Protein AF-A0A7S1VBU4-F1 (afdb_monomer)

Radius of gyration: 16.36 Å; Cα contacts (8 Å, |Δi|>4): 319; chains: 1; bounding box: 41×42×38 Å

Foldseek 3Di:
DDPDPDLCQADADDAEDPAQVVQCDPHAGVQLVVQVRLSHAEYAAYNYAHPNPDLQSLQPHAQSQRHQYDHDEQADENNQLSVCNSPNLNHQEYEYEQPAHYDLVSLVSVLVSLPDPSRNHLEYEYEHQDCVLVVLCDPPDPPPVRNVSSVSSVVSCVVSVYDYDYDD

Organism: NCBI:txid210454

Mean predicted aligned error: 9.94 Å

Secondary structure (DSSP, 8-state):
---------EEEEESPPP-GGGG-BTTB-HHHHHHT-TT--EEEEET---TTS-GGGGG-S---TT-SEEEEES--TTHHHHHHHT--TT--EEEEES-TT--HHHHHHHHHHHTSTT----EEEEEESSTHHHHHTSTT-S-HHHHHHHHHHHHHHHHTT-EEEE--

Sequence (168 aa):
GLANNSRIETLQIRGPIPTVERCRAGGRNFLDAIFSRPELKHVHLDQCLFDDLAPADMGQFGAMAKLETLVLSNIPSGGLGNLLRAHPFNLLRLQLTESVHITGDDILAILKFLAQPKCRLQHFELSTPTKNIAALASEDHDDDRLRDPIRSLNNVLRDKNTSLTYFQ

Nearest PDB structures (foldseek):
  9j61-assembly7_G  TM=3.498E-01  e=1.052E+00  Streptomyces cinnamoneus
  5uz7-assembly1_A  TM=3.849E-01  e=5.490E+00  Homo sapiens

pLDDT: mean 70.33, std 14.28, range [30.66, 91.44]

Solvent-accessible surface area (backbone atoms only — not comparable to full-atom values): 9025 Å² total; per-residue (Å²): 138,86,89,71,94,66,85,62,34,66,48,78,49,76,45,73,50,73,55,55,83,79,28,50,67,91,84,37,48,54,62,31,65,55,39,56,40,88,61,37,27,32,40,32,37,40,63,22,59,37,86,74,51,57,31,78,64,43,35,70,37,41,67,33,57,58,24,33,32,43,34,41,20,34,51,40,54,54,16,60,35,24,41,56,67,33,51,42,41,48,23,31,33,42,37,38,35,60,29,72,42,78,41,67,66,30,52,51,38,51,46,57,50,66,69,36,92,66,47,51,62,50,37,50,36,48,31,30,75,49,64,56,69,64,44,49,59,36,94,83,43,93,57,72,81,37,40,61,55,48,55,49,44,55,52,55,34,54,77,46,76,27,53,76,48,78,55,131

InterPro domains:
  IPR032675 Leucine-rich repeat domain superfamily [G3DSA:3.80.10.10] (1-167)

Structure (mmCIF, N/CA/C/O backbone):
data_AF-A0A7S1VBU4-F1
#
_entry.id   AF-A0A7S1VBU4-F1
#
loop_
_atom_site.group_PDB
_atom_site.id
_atom_site.type_symbol
_atom_site.label_atom_id
_atom_site.label_alt_id
_atom_site.label_comp_id
_atom_site.label_asym_id
_atom_site.label_entity_id
_atom_site.label_seq_id
_atom_site.pdbx_PDB_ins_code
_atom_site.Cartn_x
_atom_site.Cartn_y
_atom_site.Cartn_z
_atom_site.occupancy
_atom_site.B_iso_or_equiv
_atom_site.auth_seq_id
_atom_site.auth_comp_id
_atom_site.auth_asym_id
_atom_site.auth_atom_id
_atom_site.pdbx_PDB_model_num
ATOM 1 N N . GLY A 1 1 ? -16.978 -27.040 11.904 1.00 32.84 1 GLY A N 1
ATOM 2 C CA . GLY A 1 1 ? -17.660 -25.833 12.398 1.00 32.84 1 GLY A CA 1
ATOM 3 C C . GLY A 1 1 ? -16.620 -24.889 12.944 1.00 32.84 1 GLY A C 1
ATOM 4 O O . GLY A 1 1 ? -15.864 -25.307 13.804 1.00 32.84 1 GLY A O 1
ATOM 5 N N . LEU A 1 2 ? -16.542 -23.667 12.425 1.00 30.66 2 LEU A N 1
ATOM 6 C CA . LEU A 1 2 ? -15.707 -22.605 12.989 1.00 30.66 2 LEU A CA 1
ATOM 7 C C . LEU A 1 2 ? -16.516 -21.308 12.956 1.00 30.66 2 LEU A C 1
ATOM 9 O O . LEU A 1 2 ? -16.352 -20.466 12.083 1.00 30.66 2 LEU A O 1
ATOM 13 N N . ALA A 1 3 ? -17.444 -21.198 13.9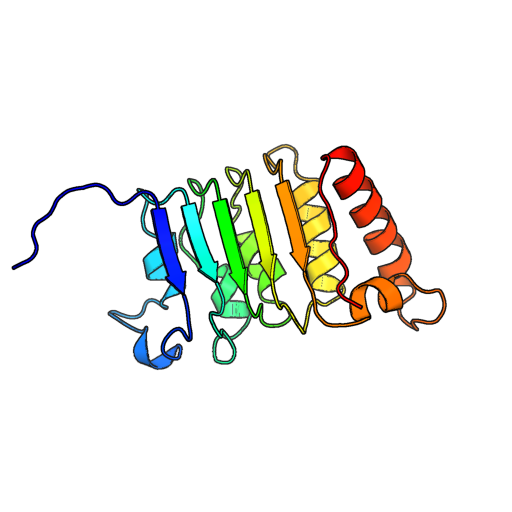03 1.00 37.38 3 ALA A N 1
ATOM 14 C CA . ALA A 1 3 ? -17.971 -19.917 14.331 1.00 37.38 3 ALA A CA 1
ATOM 15 C C . ALA A 1 3 ? -17.068 -19.444 15.475 1.00 37.38 3 ALA A C 1
ATOM 17 O O . ALA A 1 3 ? -17.221 -19.894 16.603 1.00 37.38 3 ALA A O 1
ATOM 18 N N . ASN A 1 4 ? -16.099 -18.583 15.169 1.00 38.69 4 ASN A N 1
ATOM 19 C CA . ASN A 1 4 ? -15.431 -17.757 16.169 1.00 38.69 4 ASN A CA 1
ATOM 20 C C . ASN A 1 4 ? -15.482 -16.315 15.666 1.00 38.69 4 ASN A C 1
ATOM 22 O O . ASN A 1 4 ? -14.7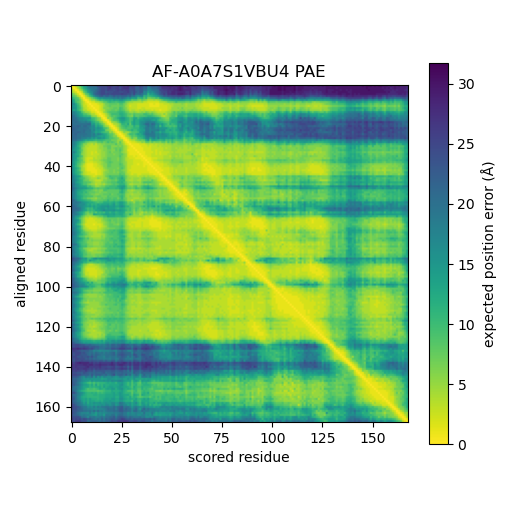26 -15.904 14.791 1.00 38.69 4 ASN A O 1
ATOM 26 N N . ASN A 1 5 ? -16.459 -15.586 16.200 1.00 42.97 5 ASN A N 1
ATOM 27 C CA . ASN A 1 5 ? -16.785 -14.192 15.916 1.00 42.97 5 ASN A CA 1
ATOM 28 C C . ASN A 1 5 ? -15.818 -13.231 16.639 1.00 42.97 5 ASN A C 1
ATOM 30 O O . ASN A 1 5 ? -16.239 -12.343 17.377 1.00 42.97 5 ASN A O 1
ATOM 34 N N . SER A 1 6 ? -14.509 -13.385 16.439 1.00 52.34 6 SER A N 1
ATOM 35 C CA . SER A 1 6 ? -13.580 -12.271 16.638 1.00 52.34 6 SER A CA 1
ATOM 36 C C . SER A 1 6 ? -13.467 -11.534 15.305 1.00 52.34 6 SER A C 1
ATOM 38 O O . SER A 1 6 ? -13.122 -12.125 14.283 1.00 52.34 6 SER A O 1
ATOM 40 N N . ARG A 1 7 ? -13.819 -10.241 15.274 1.00 66.44 7 ARG A N 1
ATOM 41 C CA . ARG A 1 7 ? -13.570 -9.393 14.100 1.00 66.44 7 ARG A CA 1
ATOM 42 C C . ARG A 1 7 ? -12.062 -9.357 13.879 1.00 66.44 7 ARG A C 1
ATOM 44 O O . ARG A 1 7 ? -11.340 -8.713 14.631 1.00 66.44 7 ARG A O 1
ATOM 51 N N . ILE A 1 8 ? -11.589 -10.111 12.898 1.00 73.38 8 ILE A N 1
ATOM 52 C CA . ILE A 1 8 ? -10.184 -10.110 12.516 1.00 73.38 8 ILE A CA 1
ATOM 53 C C . ILE A 1 8 ? -9.909 -8.746 11.879 1.00 73.38 8 ILE A C 1
ATOM 55 O O . ILE A 1 8 ? -10.383 -8.488 10.777 1.00 73.38 8 ILE A O 1
ATOM 59 N N . GLU A 1 9 ? -9.183 -7.879 12.586 1.00 87.12 9 GLU A N 1
ATOM 60 C CA . GLU A 1 9 ? -8.717 -6.586 12.059 1.00 87.12 9 GLU A CA 1
ATOM 61 C C . GLU A 1 9 ? -7.342 -6.700 11.382 1.00 87.12 9 GLU A C 1
ATOM 63 O O . GLU A 1 9 ? -6.963 -5.837 10.590 1.00 87.12 9 GLU A O 1
ATOM 68 N N . THR A 1 10 ? -6.618 -7.791 11.651 1.00 88.12 10 THR A N 1
ATOM 69 C CA . THR A 1 10 ? -5.286 -8.066 11.105 1.00 88.12 10 THR A CA 1
ATOM 70 C C . THR A 1 10 ? -5.293 -9.362 10.311 1.00 88.12 10 THR A C 1
ATOM 72 O O . THR A 1 10 ? -5.558 -10.429 10.861 1.00 88.12 10 THR A O 1
ATOM 75 N N . LEU A 1 11 ? -4.953 -9.285 9.029 1.00 87.44 11 LEU A N 1
ATOM 76 C CA . LEU A 1 11 ? -4.705 -10.440 8.179 1.00 87.44 11 LEU A CA 1
ATOM 77 C C . LEU A 1 11 ? -3.213 -10.530 7.881 1.00 87.44 11 LEU A C 1
ATOM 79 O O . LEU A 1 11 ? -2.633 -9.595 7.336 1.00 87.44 11 LEU A O 1
ATOM 83 N N . GLN A 1 12 ? -2.616 -11.676 8.188 1.00 87.19 12 GLN A N 1
ATOM 84 C CA . GLN A 1 12 ? -1.245 -11.980 7.813 1.00 87.19 12 GLN A CA 1
ATOM 85 C C . GLN A 1 12 ? -1.211 -13.283 7.026 1.00 87.19 12 GLN A C 1
ATOM 87 O O . GLN A 1 12 ? -1.662 -14.323 7.503 1.00 87.19 12 GLN A O 1
ATOM 92 N N . ILE A 1 13 ? -0.670 -13.205 5.818 1.00 82.50 13 ILE A N 1
ATOM 93 C CA . ILE A 1 13 ? -0.421 -14.329 4.927 1.00 82.50 13 ILE A CA 1
ATOM 94 C C . ILE A 1 13 ? 1.069 -14.292 4.602 1.00 82.50 13 ILE A C 1
ATOM 96 O O . ILE A 1 13 ? 1.611 -13.243 4.254 1.00 82.50 13 ILE A O 1
ATOM 100 N N . ARG A 1 14 ? 1.728 -15.437 4.781 1.00 76.75 14 ARG A N 1
ATOM 101 C CA . ARG A 1 14 ? 3.134 -15.638 4.439 1.00 76.75 14 ARG A CA 1
ATOM 102 C C . ARG A 1 14 ? 3.271 -16.822 3.501 1.00 76.75 14 ARG A C 1
ATOM 104 O O . ARG A 1 14 ? 2.675 -17.870 3.755 1.00 76.75 14 ARG A O 1
ATOM 111 N N . GLY A 1 15 ? 4.095 -16.651 2.477 1.00 67.56 15 GLY A N 1
ATOM 112 C CA . GLY A 1 15 ? 4.352 -17.663 1.460 1.00 67.56 15 GLY A CA 1
ATOM 113 C C . GLY A 1 15 ? 3.475 -17.501 0.216 1.00 67.56 15 GLY A C 1
ATOM 114 O O . GLY A 1 15 ? 2.649 -16.586 0.146 1.00 67.56 15 GLY A O 1
ATOM 115 N N . PRO A 1 16 ? 3.656 -18.380 -0.785 1.00 61.69 16 PRO A N 1
ATOM 116 C CA . PRO A 1 16 ? 3.017 -18.228 -2.083 1.00 61.69 16 PRO A CA 1
ATOM 117 C C . PRO A 1 16 ? 1.494 -18.236 -1.933 1.00 61.69 16 PRO A C 1
ATOM 119 O O . PRO A 1 16 ? 0.902 -19.213 -1.464 1.00 61.69 16 PRO A O 1
ATOM 122 N N . ILE A 1 17 ? 0.853 -17.141 -2.347 1.00 60.75 17 ILE A N 1
ATOM 123 C CA . ILE A 1 17 ? -0.597 -17.115 -2.526 1.00 60.75 17 ILE A CA 1
ATOM 124 C C . ILE A 1 17 ? -0.898 -18.070 -3.687 1.00 60.75 17 ILE A C 1
ATOM 126 O O . ILE A 1 17 ? -0.210 -18.011 -4.708 1.00 60.75 17 ILE A O 1
ATOM 130 N N . PRO A 1 18 ? -1.883 -18.974 -3.562 1.00 51.94 18 PRO A N 1
ATOM 131 C CA . PRO A 1 18 ? -2.305 -19.776 -4.699 1.00 51.94 18 PRO A CA 1
ATOM 132 C C . PRO A 1 18 ? -2.698 -18.851 -5.859 1.00 51.94 18 PRO A C 1
ATOM 134 O O . PRO A 1 18 ? -3.375 -17.848 -5.656 1.00 51.94 18 PRO A O 1
ATOM 137 N N . THR A 1 19 ? -2.231 -19.190 -7.057 1.00 51.72 19 THR A N 1
ATOM 138 C CA . THR A 1 19 ? -2.395 -18.443 -8.311 1.00 51.72 19 THR A CA 1
ATOM 139 C C . THR A 1 19 ? -3.814 -17.892 -8.516 1.00 51.72 19 THR A C 1
ATOM 141 O O . THR A 1 19 ? -4.799 -18.470 -8.045 1.00 51.72 19 THR A O 1
ATOM 144 N N . VAL A 1 20 ? -3.937 -16.772 -9.243 1.00 49.22 20 VAL A N 1
ATOM 145 C CA . VAL A 1 20 ? -5.190 -16.004 -9.437 1.00 49.22 20 VAL A CA 1
ATOM 146 C C . VAL A 1 20 ? -6.371 -16.885 -9.871 1.00 49.22 20 VAL A C 1
ATOM 148 O O . VAL A 1 20 ? -7.509 -16.637 -9.460 1.00 49.22 20 VAL A O 1
ATOM 151 N N . GLU A 1 21 ? -6.112 -17.962 -10.619 1.00 47.19 21 GLU A N 1
ATOM 152 C CA . GLU A 1 21 ? -7.126 -18.943 -11.021 1.00 47.19 21 GLU A CA 1
ATOM 153 C C . GLU A 1 21 ? -7.778 -19.690 -9.847 1.00 47.19 21 GLU A C 1
ATOM 155 O O . GLU A 1 21 ? -8.984 -19.936 -9.869 1.00 47.19 21 GLU A O 1
ATOM 160 N N . ARG A 1 22 ? -7.031 -20.006 -8.781 1.00 44.12 22 ARG A N 1
ATOM 161 C CA . ARG A 1 22 ? -7.570 -20.688 -7.588 1.00 44.12 22 ARG A CA 1
ATOM 162 C C . ARG A 1 22 ? -8.260 -19.737 -6.615 1.00 44.12 22 ARG A C 1
ATOM 164 O O . ARG A 1 22 ? -8.950 -20.192 -5.704 1.00 44.12 22 ARG A O 1
ATOM 171 N N . CYS A 1 23 ? -8.100 -18.432 -6.807 1.00 47.28 23 CYS A N 1
ATOM 172 C CA . CYS A 1 23 ? -8.676 -17.412 -5.942 1.00 47.28 23 CYS A CA 1
ATOM 173 C C . CYS A 1 23 ? -9.984 -16.810 -6.456 1.00 47.28 23 CYS A C 1
ATOM 175 O O . CYS A 1 23 ? -10.566 -15.977 -5.762 1.00 47.28 23 CYS A O 1
ATOM 177 N N . ARG A 1 24 ? -10.478 -17.242 -7.624 1.00 48.91 24 ARG A N 1
ATOM 178 C CA . ARG A 1 24 ? -11.820 -16.896 -8.110 1.00 48.91 24 ARG A CA 1
ATOM 179 C C . ARG A 1 24 ? -12.891 -17.693 -7.364 1.00 48.91 24 ARG A C 1
ATOM 181 O O . ARG A 1 24 ? -13.520 -18.591 -7.912 1.00 48.91 24 ARG A O 1
ATOM 188 N N . ALA A 1 25 ? -13.143 -17.336 -6.110 1.00 42.53 25 ALA A N 1
ATOM 189 C CA . ALA A 1 25 ? -14.352 -17.759 -5.414 1.00 42.53 25 ALA A CA 1
ATOM 190 C C . ALA A 1 25 ? -15.466 -16.743 -5.717 1.00 42.53 25 ALA A C 1
ATOM 192 O O . ALA A 1 25 ? -15.409 -15.596 -5.283 1.00 42.53 25 ALA A O 1
ATOM 193 N N . GLY A 1 26 ? -16.467 -17.138 -6.509 1.00 47.69 26 GLY A N 1
ATOM 194 C CA . GLY A 1 26 ? -17.614 -16.271 -6.821 1.00 47.69 26 GLY A CA 1
ATOM 195 C C . GLY A 1 26 ? -17.300 -15.068 -7.724 1.00 47.69 26 GLY A C 1
ATOM 196 O O . GLY A 1 26 ? -17.984 -14.054 -7.636 1.00 47.69 26 GLY A O 1
ATOM 197 N N . GLY A 1 27 ? -16.270 -15.157 -8.576 1.00 51.91 27 GLY A N 1
ATOM 198 C CA . GLY A 1 27 ? -15.937 -14.124 -9.572 1.00 51.91 27 GLY A CA 1
ATOM 199 C C . GLY A 1 27 ? -15.070 -12.963 -9.069 1.00 51.91 27 GLY A C 1
ATOM 200 O O . GLY A 1 27 ? -14.719 -12.095 -9.861 1.00 51.91 27 GLY A O 1
ATOM 201 N N . ARG A 1 28 ? -14.683 -12.956 -7.788 1.00 56.78 28 ARG A N 1
ATOM 202 C CA . ARG A 1 28 ? -13.768 -11.963 -7.202 1.00 56.78 28 ARG A CA 1
ATOM 203 C C . ARG A 1 28 ? -12.357 -12.527 -7.132 1.00 56.78 28 ARG A C 1
ATOM 205 O O . ARG A 1 28 ? -12.194 -13.709 -6.845 1.00 56.78 28 ARG A O 1
ATOM 212 N N . ASN A 1 29 ? -11.346 -11.708 -7.410 1.00 68.88 29 ASN A N 1
ATOM 213 C CA . ASN A 1 29 ? -9.959 -12.114 -7.193 1.00 68.88 29 ASN A CA 1
ATOM 214 C C . ASN A 1 29 ? -9.639 -12.128 -5.678 1.00 68.88 29 ASN A C 1
ATOM 216 O O . ASN A 1 29 ? -10.370 -11.555 -4.867 1.00 68.88 29 ASN A O 1
ATOM 220 N N . PHE A 1 30 ? -8.557 -12.810 -5.288 1.00 72.81 30 PHE A N 1
ATOM 221 C CA . PHE A 1 30 ? -8.164 -12.987 -3.879 1.00 72.81 30 PHE A CA 1
ATOM 222 C C . PHE A 1 30 ? -8.107 -11.675 -3.097 1.00 72.81 30 PHE A C 1
ATOM 224 O O . PHE A 1 30 ? -8.575 -11.566 -1.965 1.00 72.81 30 PHE A O 1
ATOM 231 N N . LEU A 1 31 ? -7.492 -10.683 -3.729 1.00 74.50 31 LEU A N 1
ATOM 232 C CA . LEU A 1 31 ? -7.207 -9.393 -3.142 1.00 74.50 31 LEU A CA 1
ATOM 233 C C . LEU A 1 31 ? -8.485 -8.577 -2.977 1.00 74.50 31 LEU A C 1
ATOM 235 O O . LEU A 1 31 ? -8.653 -7.954 -1.938 1.00 74.50 31 LEU A O 1
ATOM 239 N N . ASP A 1 32 ? -9.436 -8.659 -3.907 1.00 75.25 32 ASP A N 1
ATOM 240 C CA . ASP A 1 32 ? -10.756 -8.056 -3.738 1.00 75.25 32 ASP A CA 1
ATOM 241 C C . ASP A 1 32 ? -11.500 -8.677 -2.550 1.00 75.25 32 ASP A C 1
ATOM 243 O O . ASP A 1 32 ? -12.087 -7.961 -1.742 1.00 75.25 32 ASP A O 1
ATOM 247 N N . ALA A 1 33 ? -11.416 -9.999 -2.373 1.00 76.94 33 ALA A N 1
ATOM 248 C CA . ALA A 1 33 ? -12.010 -10.665 -1.215 1.00 76.94 33 ALA A CA 1
ATOM 249 C C . ALA A 1 33 ? -11.374 -10.226 0.116 1.00 76.94 33 ALA A C 1
ATOM 251 O O . ALA A 1 33 ? -12.069 -10.170 1.129 1.00 76.94 33 ALA A O 1
ATOM 252 N N . ILE A 1 34 ? -10.079 -9.896 0.128 1.00 79.62 34 ILE A N 1
ATOM 253 C CA . ILE A 1 34 ? -9.388 -9.343 1.299 1.00 79.62 34 ILE A CA 1
ATOM 254 C C . ILE A 1 34 ? -9.786 -7.882 1.513 1.00 79.62 34 ILE A C 1
ATOM 256 O O . ILE A 1 34 ? -10.281 -7.529 2.580 1.00 79.62 34 ILE A O 1
ATOM 260 N N . PHE A 1 35 ? -9.602 -7.031 0.507 1.00 79.00 35 PHE A N 1
ATOM 261 C CA . PHE A 1 35 ? -9.772 -5.583 0.616 1.00 79.00 35 PHE A CA 1
ATOM 262 C C . PHE A 1 35 ? -11.234 -5.144 0.726 1.00 79.00 35 PHE A C 1
ATOM 264 O O . PHE A 1 35 ? -11.512 -4.093 1.298 1.00 79.00 35 PHE A O 1
ATOM 271 N N . SER A 1 36 ? -12.181 -5.979 0.295 1.00 78.06 36 SER A N 1
ATOM 272 C CA . SER A 1 36 ? -13.611 -5.775 0.546 1.00 78.06 36 SER A CA 1
ATOM 273 C C . SER A 1 36 ? -14.021 -5.990 2.010 1.00 78.06 36 SER A C 1
ATOM 275 O O . SER A 1 36 ? -15.177 -5.726 2.341 1.00 78.06 36 SER A O 1
ATOM 277 N N . ARG A 1 37 ? -13.140 -6.481 2.899 1.00 80.62 37 ARG A N 1
ATOM 278 C CA . ARG A 1 37 ? -13.481 -6.728 4.313 1.00 80.62 37 ARG A CA 1
ATOM 279 C C . ARG A 1 37 ? -13.386 -5.431 5.120 1.00 80.62 37 ARG A C 1
ATOM 281 O O . ARG A 1 37 ? -12.278 -4.973 5.402 1.00 80.62 37 ARG A O 1
ATOM 288 N N . PRO A 1 38 ? -14.516 -4.843 5.553 1.00 79.81 38 PRO A N 1
ATOM 289 C CA . PRO A 1 38 ? -14.523 -3.538 6.2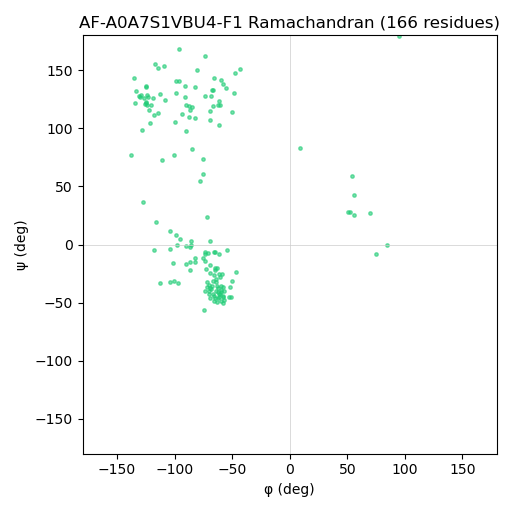08 1.00 79.81 38 PRO A CA 1
ATOM 290 C C . PRO A 1 38 ? -13.982 -3.571 7.644 1.00 79.81 38 PRO A C 1
ATOM 292 O O . PRO A 1 38 ? -13.897 -2.514 8.273 1.00 79.81 38 PRO A O 1
ATOM 295 N N . GLU A 1 39 ? -13.696 -4.750 8.195 1.00 84.81 39 GLU A N 1
ATOM 296 C CA . GLU A 1 39 ? -13.074 -4.912 9.509 1.00 84.81 39 GLU A CA 1
ATOM 297 C C . GLU A 1 39 ? -11.544 -4.872 9.448 1.00 84.81 39 GLU A C 1
ATOM 299 O O . GLU A 1 39 ? -10.920 -4.584 10.466 1.00 84.81 39 GLU A O 1
ATOM 304 N N . LEU A 1 40 ? -10.936 -5.144 8.285 1.00 86.88 40 LEU A N 1
ATOM 305 C CA . LEU A 1 40 ? -9.482 -5.198 8.167 1.00 86.88 40 LEU A CA 1
ATOM 306 C C . LEU A 1 40 ? -8.869 -3.797 8.224 1.00 86.88 40 LEU A C 1
ATOM 308 O O . LEU A 1 40 ? -9.227 -2.900 7.459 1.00 86.88 40 LEU A O 1
ATOM 312 N N . LYS A 1 41 ? -7.896 -3.650 9.121 1.00 89.62 41 LYS A N 1
ATOM 313 C CA . LYS A 1 41 ? -7.049 -2.467 9.295 1.00 89.62 41 LYS A CA 1
ATOM 314 C C . LYS A 1 41 ? -5.600 -2.756 8.928 1.00 89.62 41 LYS A C 1
ATOM 316 O O . LYS A 1 41 ? -4.922 -1.880 8.399 1.00 89.62 41 LYS A O 1
ATOM 321 N N . HIS A 1 42 ? -5.133 -3.978 9.171 1.00 89.50 42 HIS A N 1
ATOM 322 C CA . HIS A 1 42 ? -3.752 -4.373 8.919 1.00 89.50 42 HIS A CA 1
ATOM 323 C C . HIS A 1 42 ? -3.722 -5.587 7.994 1.00 89.50 42 HIS A C 1
ATOM 325 O O . HIS A 1 42 ? -4.278 -6.637 8.313 1.00 89.50 42 HIS A O 1
ATOM 331 N N . VAL A 1 43 ? -3.082 -5.450 6.837 1.00 88.31 43 VAL A N 1
ATOM 332 C CA . VAL A 1 43 ? -2.935 -6.528 5.855 1.00 88.31 43 VAL A CA 1
ATOM 333 C C . VAL A 1 43 ? -1.459 -6.722 5.554 1.00 88.31 43 VAL A C 1
ATOM 335 O O . VAL A 1 43 ? -0.777 -5.797 5.120 1.00 88.31 43 VAL A O 1
ATOM 338 N N . HIS A 1 44 ? -0.977 -7.936 5.787 1.00 88.25 44 HIS A N 1
ATOM 339 C CA . HIS A 1 44 ? 0.397 -8.342 5.546 1.00 88.25 44 HIS A CA 1
ATOM 340 C C . HIS A 1 44 ? 0.398 -9.509 4.562 1.00 88.25 44 HIS A C 1
ATOM 342 O O . HIS A 1 44 ? 0.049 -10.625 4.943 1.00 88.25 44 HIS A O 1
ATOM 348 N N . LEU A 1 45 ? 0.759 -9.242 3.308 1.00 84.38 45 LEU A N 1
ATOM 349 C CA . LEU A 1 45 ? 0.940 -10.232 2.243 1.00 84.38 45 LEU A CA 1
ATOM 350 C C . LEU A 1 45 ? 2.431 -10.302 1.905 1.00 84.38 45 LEU A C 1
ATOM 352 O O . LEU A 1 45 ? 2.898 -9.777 0.895 1.00 84.38 45 LEU A O 1
ATOM 356 N N . ASP A 1 46 ? 3.172 -10.899 2.829 1.00 77.56 46 ASP A N 1
ATOM 357 C CA . ASP A 1 46 ? 4.628 -10.999 2.801 1.00 77.56 46 ASP A CA 1
ATOM 358 C C . ASP A 1 46 ? 5.040 -12.297 2.087 1.00 77.56 46 ASP A C 1
ATOM 360 O O . ASP A 1 46 ? 4.420 -13.344 2.294 1.00 77.56 46 ASP A O 1
ATOM 364 N N . GLN A 1 47 ? 6.047 -12.238 1.213 1.00 75.50 47 GLN A N 1
ATOM 365 C CA . GLN A 1 47 ? 6.492 -13.359 0.361 1.00 75.50 47 GLN A CA 1
ATOM 366 C C . GLN A 1 47 ? 5.384 -13.956 -0.523 1.00 75.50 47 GLN A C 1
ATOM 368 O O . GLN A 1 47 ? 5.403 -15.129 -0.903 1.00 75.50 47 GLN A O 1
ATOM 373 N N . CYS A 1 48 ? 4.384 -13.140 -0.827 1.00 76.19 48 CYS A N 1
ATOM 374 C CA . CYS A 1 48 ? 3.307 -13.480 -1.734 1.00 76.19 48 CYS A CA 1
ATOM 375 C C . CYS A 1 48 ? 3.775 -13.239 -3.175 1.00 76.19 48 CYS A C 1
ATOM 377 O O . CYS A 1 48 ? 4.411 -12.223 -3.438 1.00 76.19 48 CYS A O 1
ATOM 379 N N . LEU A 1 49 ? 3.489 -14.166 -4.092 1.00 71.00 49 LEU A N 1
ATOM 380 C CA . LEU A 1 49 ? 3.759 -14.004 -5.524 1.00 71.00 49 LEU A CA 1
ATOM 381 C C . LEU A 1 49 ? 2.474 -13.565 -6.225 1.00 71.00 49 LEU A C 1
ATOM 383 O O . LEU A 1 49 ? 1.417 -14.165 -6.020 1.00 71.00 49 LEU A O 1
ATOM 387 N N . PHE A 1 50 ? 2.569 -12.514 -7.036 1.00 71.56 50 PHE A N 1
ATOM 388 C CA . PHE A 1 50 ? 1.447 -11.936 -7.781 1.00 71.56 50 PHE A CA 1
ATOM 389 C C . PHE A 1 50 ? 1.645 -12.055 -9.300 1.00 71.56 50 PHE A C 1
ATOM 391 O O . PHE A 1 50 ? 0.999 -11.336 -10.055 1.00 71.56 50 PHE A O 1
ATOM 398 N N . ASP A 1 51 ? 2.518 -12.960 -9.743 1.00 61.44 51 ASP A N 1
ATOM 399 C CA . ASP A 1 51 ? 3.000 -13.053 -11.129 1.00 61.44 51 ASP A CA 1
ATOM 400 C C . ASP A 1 51 ? 1.877 -13.310 -12.153 1.00 61.44 51 ASP A C 1
ATOM 402 O O . ASP A 1 51 ? 1.958 -12.856 -13.292 1.00 61.44 51 ASP A O 1
ATOM 406 N N . ASP A 1 52 ? 0.788 -13.957 -11.728 1.00 64.25 52 ASP A N 1
ATOM 407 C CA . ASP A 1 52 ? -0.393 -14.226 -12.563 1.00 64.25 52 ASP A CA 1
ATOM 408 C C . ASP A 1 52 ? -1.460 -13.118 -12.506 1.00 64.25 52 ASP A C 1
ATOM 410 O O . ASP A 1 52 ? -2.522 -13.233 -13.125 1.00 64.25 52 ASP A O 1
ATOM 414 N N . LEU A 1 53 ? -1.240 -12.062 -11.718 1.00 68.88 53 LEU A N 1
ATOM 415 C CA . LEU A 1 53 ? -2.184 -10.960 -11.586 1.00 68.88 53 LEU A CA 1
ATOM 416 C C . LEU A 1 53 ? -1.818 -9.851 -12.565 1.00 68.88 53 LEU A C 1
ATOM 418 O O . LEU A 1 53 ? -0.819 -9.149 -12.398 1.00 68.88 53 LEU A O 1
ATOM 422 N N . ALA A 1 54 ? -2.676 -9.644 -13.564 1.00 74.19 54 ALA A N 1
ATOM 423 C CA . ALA A 1 54 ? -2.522 -8.513 -14.461 1.00 74.19 54 ALA A CA 1
ATOM 424 C C . ALA A 1 54 ? -2.547 -7.205 -13.646 1.00 74.19 54 ALA A C 1
ATOM 426 O O . ALA A 1 54 ? -3.410 -7.038 -12.779 1.00 74.19 54 ALA A O 1
ATOM 427 N N . PRO A 1 55 ? -1.674 -6.224 -13.939 1.00 70.31 55 PRO A N 1
ATOM 428 C CA . PRO A 1 55 ? -1.650 -4.955 -13.217 1.00 70.31 55 PRO A CA 1
ATOM 429 C C . PRO A 1 55 ? -3.020 -4.274 -13.146 1.00 70.31 55 PRO A C 1
ATOM 431 O O . PRO A 1 55 ? -3.361 -3.687 -12.122 1.00 70.31 55 PRO A O 1
ATOM 434 N N . ALA A 1 56 ? -3.825 -4.372 -14.210 1.00 71.88 56 ALA A N 1
ATOM 435 C CA . ALA A 1 56 ? -5.174 -3.808 -14.283 1.00 71.88 56 ALA A CA 1
ATOM 436 C C . ALA A 1 56 ? -6.143 -4.380 -13.231 1.00 71.88 56 ALA A C 1
ATOM 438 O O . ALA A 1 56 ? -7.091 -3.699 -12.832 1.00 71.88 56 ALA A O 1
ATOM 439 N N . ASP A 1 57 ? -5.893 -5.595 -12.747 1.00 71.19 57 ASP A N 1
ATOM 440 C CA . ASP A 1 57 ? -6.699 -6.239 -11.713 1.00 71.19 57 ASP A CA 1
ATOM 441 C C . ASP A 1 57 ? -6.306 -5.775 -10.302 1.00 71.19 57 ASP A C 1
ATOM 443 O O . ASP A 1 57 ? -7.097 -5.942 -9.374 1.00 71.19 57 ASP A O 1
ATOM 447 N N . MET A 1 58 ? -5.142 -5.120 -10.135 1.00 68.44 58 MET A N 1
ATOM 448 C CA . MET A 1 58 ? -4.721 -4.521 -8.859 1.00 68.44 58 MET A CA 1
ATOM 449 C C . MET A 1 58 ? -5.471 -3.240 -8.466 1.00 68.44 58 MET A C 1
ATOM 451 O O . MET A 1 58 ? -5.375 -2.787 -7.330 1.00 68.44 58 MET A O 1
ATOM 455 N N . GLY A 1 59 ? -6.206 -2.625 -9.391 1.00 63.81 59 GLY A N 1
ATOM 456 C CA . GLY A 1 59 ? -6.913 -1.360 -9.145 1.00 63.81 59 GLY A CA 1
ATOM 457 C C . GLY A 1 59 ? -8.415 -1.509 -8.949 1.00 63.81 59 GLY A C 1
ATOM 458 O O . GLY A 1 59 ? -9.097 -0.520 -8.703 1.00 63.81 59 GLY A O 1
ATOM 459 N N . GLN A 1 60 ? -8.935 -2.729 -9.088 1.00 65.00 60 GLN A N 1
ATOM 460 C CA . GLN A 1 60 ? -10.371 -3.014 -9.043 1.00 65.00 60 GLN A CA 1
ATOM 461 C C . GLN A 1 60 ? -10.850 -3.458 -7.660 1.00 65.00 60 GLN A C 1
ATOM 463 O O . GLN A 1 60 ? -12.009 -3.832 -7.499 1.00 65.00 60 GLN A O 1
ATOM 468 N N . PHE A 1 61 ? -9.969 -3.446 -6.662 1.00 66.62 61 PHE A N 1
ATOM 469 C CA . PHE A 1 61 ? -10.321 -3.867 -5.317 1.00 66.62 61 PHE A CA 1
ATOM 470 C C . PHE A 1 61 ? -11.347 -2.924 -4.692 1.00 66.62 61 PHE A C 1
ATOM 472 O O . PHE A 1 61 ? -11.287 -1.705 -4.878 1.00 66.62 61 PHE A O 1
ATOM 479 N N . GLY A 1 62 ? -12.266 -3.495 -3.909 1.00 59.28 62 GLY A N 1
ATOM 480 C CA . GLY A 1 62 ? -13.149 -2.725 -3.040 1.00 59.28 62 GLY A CA 1
ATOM 481 C C . GLY A 1 62 ? -12.383 -1.671 -2.230 1.00 59.28 62 GLY A C 1
ATOM 482 O O . GLY A 1 62 ? -11.218 -1.854 -1.877 1.00 59.28 62 GLY A O 1
ATOM 483 N N . ALA A 1 63 ? -13.042 -0.541 -1.960 1.00 64.81 63 ALA A N 1
ATOM 484 C CA . ALA A 1 63 ? -12.421 0.624 -1.339 1.00 64.81 63 ALA A CA 1
ATOM 485 C C . ALA A 1 63 ? -11.632 0.245 -0.073 1.00 64.81 63 ALA A C 1
ATOM 487 O O . ALA A 1 63 ? -12.210 -0.098 0.958 1.00 64.81 63 ALA A O 1
ATOM 488 N N . MET A 1 64 ? -10.309 0.416 -0.124 1.00 72.94 64 MET A N 1
ATOM 489 C CA . MET A 1 64 ? -9.355 0.172 0.971 1.00 72.94 64 MET A CA 1
ATOM 490 C C . MET A 1 64 ? -9.456 1.222 2.091 1.00 72.94 64 MET A C 1
ATOM 492 O O . MET A 1 64 ? -8.510 1.473 2.836 1.00 72.94 64 MET A O 1
ATOM 496 N N . ALA A 1 65 ? -10.612 1.873 2.210 1.00 69.75 65 ALA A N 1
ATOM 497 C CA . ALA A 1 65 ? -10.821 3.105 2.948 1.00 69.75 65 ALA A CA 1
ATOM 498 C C . ALA A 1 65 ? -10.607 2.971 4.460 1.00 69.75 65 ALA A C 1
ATOM 500 O O . ALA A 1 65 ? -10.653 3.982 5.142 1.00 69.75 65 ALA A O 1
ATOM 501 N N . LYS A 1 66 ? -10.391 1.775 5.012 1.00 81.69 66 LYS A N 1
ATOM 502 C CA . LYS A 1 66 ? -10.135 1.560 6.446 1.00 81.69 66 LYS A CA 1
ATOM 503 C C . LYS A 1 66 ? -8.765 0.963 6.756 1.00 81.69 66 LYS A C 1
ATOM 505 O O . LYS A 1 66 ?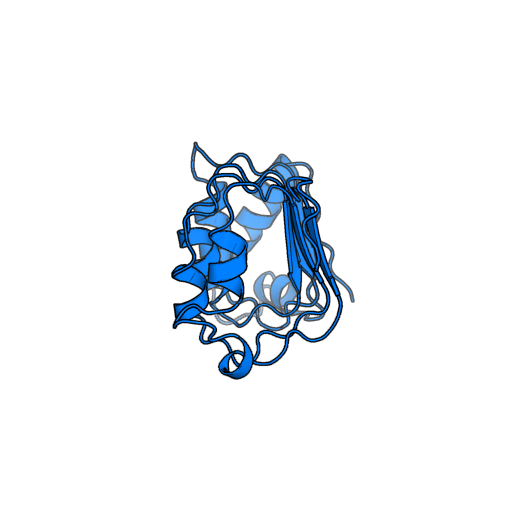 -8.431 0.847 7.930 1.00 81.69 66 LYS A O 1
ATOM 510 N N . LEU A 1 67 ? -7.985 0.600 5.737 1.00 87.06 67 LEU A N 1
ATOM 511 C CA . LEU A 1 67 ? -6.658 0.047 5.963 1.00 87.06 67 LEU A CA 1
ATOM 512 C C . LEU A 1 67 ? -5.731 1.115 6.527 1.00 87.06 67 LEU A C 1
ATOM 514 O O . LEU A 1 67 ? -5.588 2.187 5.951 1.00 87.06 67 LEU A O 1
ATOM 518 N N . GLU A 1 68 ? -5.087 0.778 7.634 1.00 91.44 68 GLU A N 1
ATOM 519 C CA . GLU A 1 68 ? -4.059 1.567 8.301 1.00 91.44 68 GLU A CA 1
ATOM 520 C C . GLU A 1 68 ? -2.663 1.038 7.965 1.00 91.44 68 GLU A C 1
ATOM 522 O O . GLU A 1 68 ? -1.703 1.806 7.909 1.00 91.44 68 GLU A O 1
ATOM 527 N N . THR A 1 69 ? -2.524 -0.270 7.728 1.00 90.06 69 THR A N 1
ATOM 528 C CA . THR A 1 69 ? -1.250 -0.913 7.384 1.00 90.06 69 THR A CA 1
ATOM 529 C C . THR A 1 69 ? -1.405 -1.861 6.210 1.00 90.06 69 THR A C 1
ATOM 531 O O . THR A 1 69 ? -2.294 -2.713 6.206 1.00 90.06 69 THR A O 1
ATOM 534 N N . LEU A 1 70 ? -0.491 -1.739 5.252 1.00 88.75 70 LEU A N 1
ATOM 535 C CA . LEU A 1 70 ? -0.380 -2.624 4.107 1.00 88.75 70 LEU A CA 1
ATOM 536 C C . LEU A 1 70 ? 1.080 -3.012 3.888 1.00 88.75 70 LEU A C 1
ATOM 538 O O . LEU A 1 70 ? 1.930 -2.145 3.691 1.00 88.75 70 LEU A O 1
ATOM 542 N N . VAL A 1 71 ? 1.352 -4.312 3.914 1.00 87.56 71 VAL A N 1
ATOM 543 C CA . VAL A 1 71 ? 2.651 -4.894 3.568 1.00 87.56 71 VAL A CA 1
ATOM 544 C C . VAL A 1 71 ? 2.450 -5.826 2.384 1.00 87.56 71 VAL A C 1
ATOM 546 O O . VAL A 1 71 ? 1.583 -6.697 2.448 1.00 87.56 71 VAL A O 1
ATOM 549 N N . LEU A 1 72 ? 3.216 -5.629 1.316 1.00 84.25 72 LEU A N 1
ATOM 550 C CA . LEU A 1 72 ? 3.132 -6.409 0.082 1.00 84.25 72 LEU A CA 1
ATOM 551 C C . LEU A 1 72 ? 4.532 -6.792 -0.400 1.00 84.25 72 LEU A C 1
ATOM 553 O O . LEU A 1 72 ? 5.451 -5.975 -0.333 1.00 84.25 72 LEU A O 1
ATOM 557 N N . SER A 1 73 ? 4.660 -7.996 -0.953 1.00 80.06 73 SER A N 1
ATOM 558 C CA . SER A 1 73 ? 5.859 -8.457 -1.665 1.00 80.06 73 SER A CA 1
ATOM 559 C C . SER A 1 73 ? 5.561 -8.753 -3.134 1.00 80.06 73 SER A C 1
ATOM 561 O O . SER A 1 73 ? 4.413 -9.020 -3.466 1.00 80.06 73 SER A O 1
ATOM 563 N N . ASN A 1 74 ? 6.557 -8.695 -4.023 1.00 77.38 74 ASN A N 1
ATOM 564 C CA . ASN A 1 74 ? 6.446 -9.114 -5.437 1.00 77.38 74 ASN A CA 1
ATOM 565 C C . ASN A 1 74 ? 5.277 -8.499 -6.251 1.00 77.38 74 ASN A C 1
ATOM 567 O O . ASN A 1 74 ? 4.789 -9.085 -7.210 1.00 77.38 74 ASN A O 1
ATOM 571 N N . ILE A 1 75 ? 4.832 -7.298 -5.876 1.00 77.31 75 ILE A N 1
ATOM 572 C CA . ILE A 1 75 ? 4.639 -6.161 -6.790 1.00 77.31 75 ILE A CA 1
ATOM 573 C C . ILE A 1 75 ? 4.756 -6.368 -8.321 1.00 77.31 75 ILE A C 1
ATOM 575 O O . ILE A 1 75 ? 5.839 -6.032 -8.806 1.00 77.31 75 ILE A O 1
ATOM 579 N N . PRO A 1 76 ? 3.766 -6.819 -9.130 1.00 74.25 76 PRO A N 1
ATOM 580 C CA . PRO A 1 76 ? 3.890 -6.729 -10.584 1.00 74.25 76 PRO A CA 1
ATOM 581 C C . PRO A 1 76 ? 4.066 -5.272 -11.032 1.00 74.25 76 PRO A C 1
ATOM 583 O O . PRO A 1 76 ? 3.419 -4.360 -10.514 1.00 74.25 76 PRO A O 1
ATOM 586 N N . SER A 1 77 ? 4.914 -5.056 -12.037 1.00 74.38 77 SER A N 1
ATOM 587 C CA . SER A 1 77 ? 5.127 -3.748 -12.675 1.00 74.38 77 SER A CA 1
ATOM 588 C C . SER A 1 77 ? 3.800 -3.069 -13.041 1.00 74.38 77 SER A C 1
ATOM 590 O O . SER A 1 77 ? 2.943 -3.687 -13.672 1.00 74.38 77 SER A O 1
ATOM 592 N N . GLY A 1 78 ? 3.611 -1.797 -12.674 1.00 74.69 78 GLY A N 1
ATOM 593 C CA . GLY A 1 78 ? 2.366 -1.055 -12.919 1.00 74.69 78 GLY A CA 1
ATOM 594 C C . GLY A 1 78 ? 1.197 -1.431 -11.993 1.00 74.69 78 GLY A C 1
ATOM 595 O O . GLY A 1 78 ? 0.150 -0.775 -12.013 1.00 74.69 78 GLY A O 1
ATOM 596 N N . GLY A 1 79 ? 1.340 -2.480 -11.176 1.00 78.06 79 GLY A N 1
ATOM 597 C CA . GLY A 1 79 ? 0.335 -2.908 -10.202 1.00 78.06 79 GLY A CA 1
ATOM 598 C C . GLY A 1 79 ? 0.212 -1.931 -9.033 1.00 78.06 79 GLY A C 1
ATOM 599 O O . GLY A 1 79 ? -0.894 -1.663 -8.561 1.00 78.06 79 GLY A O 1
ATOM 600 N N . LEU A 1 80 ? 1.324 -1.314 -8.621 1.00 81.00 80 LEU A N 1
ATOM 601 C CA . LEU A 1 80 ? 1.345 -0.360 -7.514 1.00 81.00 80 LEU A CA 1
ATOM 602 C C . LEU A 1 80 ? 0.557 0.913 -7.837 1.00 81.00 80 LEU A C 1
ATOM 604 O O . LEU A 1 80 ? -0.249 1.365 -7.021 1.00 81.00 80 LEU A O 1
ATOM 608 N N . GLY A 1 81 ? 0.732 1.473 -9.037 1.00 79.00 81 GLY A N 1
ATOM 609 C CA . GLY A 1 81 ? -0.057 2.630 -9.459 1.00 79.00 81 GLY A CA 1
ATOM 610 C C . GLY A 1 81 ? -1.565 2.353 -9.469 1.00 79.00 81 GLY A C 1
ATOM 611 O O . GLY A 1 81 ? -2.362 3.215 -9.096 1.00 79.00 81 GLY A O 1
ATOM 612 N N . ASN A 1 82 ? -1.966 1.133 -9.832 1.00 77.88 82 ASN A N 1
ATOM 613 C CA . ASN A 1 82 ? -3.359 0.692 -9.773 1.00 77.88 82 ASN A CA 1
ATOM 614 C C . ASN A 1 82 ? -3.869 0.518 -8.342 1.00 77.88 82 ASN A C 1
ATOM 616 O O . ASN A 1 82 ? -4.955 1.002 -8.031 1.00 77.88 82 ASN A O 1
ATOM 620 N N . LEU A 1 83 ? -3.071 -0.069 -7.456 1.00 79.38 83 LEU A N 1
ATOM 621 C CA . LEU A 1 83 ? -3.410 -0.207 -6.043 1.00 79.38 83 LEU A CA 1
ATOM 622 C C . LEU A 1 83 ? -3.667 1.156 -5.378 1.00 79.38 83 LEU A C 1
ATOM 624 O O . LEU A 1 83 ? -4.651 1.337 -4.664 1.00 79.38 83 LEU A O 1
ATOM 628 N N . LEU A 1 84 ? -2.821 2.15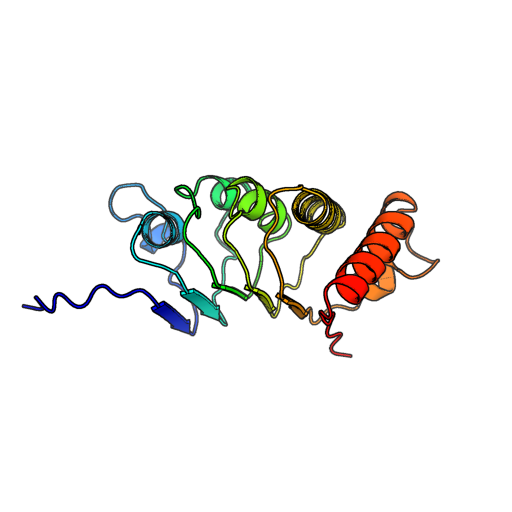3 -5.649 1.00 82.44 84 LEU A N 1
ATOM 629 C CA . LEU A 1 84 ? -2.974 3.498 -5.082 1.00 82.44 84 LEU A CA 1
ATOM 630 C C . LEU A 1 84 ? -4.197 4.251 -5.639 1.00 82.44 84 LEU A C 1
ATOM 632 O O . LEU A 1 84 ? -4.751 5.111 -4.947 1.00 82.44 84 LEU A O 1
ATOM 636 N N . ARG A 1 85 ? -4.675 3.904 -6.847 1.00 78.38 85 ARG A N 1
ATOM 637 C CA . ARG A 1 85 ? -5.942 4.425 -7.399 1.00 78.38 85 ARG A CA 1
ATOM 638 C C . ARG A 1 85 ? -7.169 3.985 -6.603 1.00 78.38 85 ARG A C 1
ATOM 640 O O . ARG A 1 85 ? -8.164 4.700 -6.628 1.00 78.38 85 ARG A O 1
ATOM 647 N N . ALA A 1 86 ? -7.096 2.894 -5.839 1.00 75.56 86 ALA A N 1
ATOM 648 C CA . ALA A 1 86 ? -8.167 2.500 -4.919 1.00 75.56 86 ALA A CA 1
ATOM 649 C C . ALA A 1 86 ? -8.315 3.456 -3.710 1.00 75.56 86 ALA A C 1
ATOM 651 O O . ALA A 1 86 ? -9.160 3.239 -2.841 1.00 75.56 86 ALA A O 1
ATOM 652 N N . HIS A 1 87 ? -7.517 4.533 -3.663 1.00 72.06 87 HIS A N 1
ATOM 653 C CA . HIS A 1 87 ? -7.598 5.630 -2.702 1.00 72.06 87 HIS A CA 1
ATOM 654 C C . HIS A 1 87 ? -7.560 5.191 -1.225 1.00 72.06 87 HIS A C 1
ATOM 656 O O . HIS A 1 87 ? -8.463 5.526 -0.448 1.00 72.06 87 HIS A O 1
ATOM 662 N N . PRO A 1 88 ? -6.496 4.495 -0.783 1.00 76.94 88 PRO A N 1
ATOM 663 C CA . PRO A 1 88 ? -6.337 4.068 0.605 1.00 76.94 88 PRO A CA 1
ATOM 664 C C . PRO A 1 88 ? -5.931 5.250 1.512 1.00 76.94 88 PRO A C 1
ATOM 666 O O . PRO A 1 88 ? -4.864 5.257 2.114 1.00 76.94 88 PRO A O 1
ATOM 669 N N . PHE A 1 89 ? -6.753 6.298 1.618 1.00 80.44 89 PHE A N 1
ATOM 670 C CA . PHE A 1 89 ? -6.388 7.539 2.323 1.00 80.44 89 PHE A CA 1
ATOM 671 C C . PHE A 1 89 ? -6.169 7.384 3.831 1.00 80.44 89 PHE A C 1
ATOM 673 O O . PHE A 1 89 ? -5.519 8.227 4.446 1.00 80.44 89 PHE A O 1
ATOM 680 N N . ASN A 1 90 ? -6.699 6.318 4.431 1.00 87.12 90 ASN A N 1
ATOM 681 C CA . ASN A 1 90 ? -6.464 6.006 5.839 1.00 87.12 90 ASN A CA 1
ATOM 682 C C . ASN A 1 90 ? -5.179 5.206 6.082 1.00 87.12 90 ASN A C 1
ATOM 684 O O . ASN A 1 90 ? -4.846 4.955 7.238 1.00 87.12 90 ASN A O 1
ATOM 688 N N . LEU A 1 91 ? -4.430 4.881 5.023 1.00 88.81 91 LEU A N 1
ATOM 689 C CA . LEU A 1 91 ? -3.182 4.146 5.132 1.00 88.81 91 LEU A CA 1
ATOM 690 C C . LEU A 1 91 ? -2.139 4.995 5.854 1.00 88.81 91 LEU A C 1
ATOM 692 O O . LEU A 1 91 ? -1.770 6.076 5.397 1.00 88.81 91 LEU A O 1
ATOM 696 N N . LEU A 1 92 ? -1.672 4.490 6.992 1.00 89.62 92 LEU A N 1
ATOM 697 C CA . LEU A 1 92 ? -0.626 5.096 7.811 1.00 89.62 92 LEU A CA 1
ATOM 698 C C . LEU A 1 92 ? 0.735 4.473 7.500 1.00 89.62 92 LEU A C 1
ATOM 700 O O . LEU A 1 92 ? 1.745 5.173 7.548 1.00 89.62 92 LEU A O 1
ATOM 704 N N . ARG A 1 93 ? 0.758 3.180 7.156 1.00 88.94 93 ARG A N 1
ATOM 705 C CA . ARG A 1 93 ? 1.964 2.413 6.834 1.00 88.94 93 ARG A CA 1
ATOM 706 C C . ARG A 1 93 ? 1.804 1.647 5.523 1.00 88.94 93 ARG A C 1
ATOM 708 O O . ARG A 1 93 ? 0.881 0.846 5.391 1.00 88.94 93 ARG A O 1
ATOM 715 N N . LEU A 1 94 ? 2.747 1.842 4.608 1.00 87.56 94 LEU A N 1
ATOM 716 C CA . LEU A 1 94 ? 2.896 1.068 3.378 1.00 87.56 94 LEU A CA 1
ATOM 717 C C . LEU A 1 94 ? 4.316 0.512 3.319 1.00 87.56 94 LEU A C 1
ATOM 719 O O . LEU A 1 94 ? 5.272 1.282 3.335 1.00 87.56 94 LEU A O 1
ATOM 723 N N . GLN A 1 95 ? 4.446 -0.806 3.250 1.00 86.75 95 GLN A N 1
ATOM 724 C CA . GLN A 1 95 ? 5.728 -1.477 3.073 1.00 86.75 95 GLN A CA 1
ATOM 725 C C . GLN A 1 95 ? 5.671 -2.351 1.825 1.00 86.75 95 GLN A C 1
ATOM 727 O O . GLN A 1 95 ? 4.767 -3.170 1.661 1.00 86.75 95 GLN A O 1
ATOM 732 N N . LEU A 1 96 ? 6.644 -2.152 0.948 1.00 82.88 96 LEU A N 1
ATOM 733 C CA . LEU A 1 96 ? 6.823 -2.882 -0.293 1.00 82.88 96 LEU A CA 1
ATOM 734 C C . LEU A 1 96 ? 8.165 -3.602 -0.210 1.00 82.88 96 LEU A C 1
ATOM 736 O O . LEU A 1 96 ? 9.204 -2.946 -0.181 1.00 82.88 96 LEU A O 1
ATOM 740 N N . THR A 1 97 ? 8.154 -4.928 -0.134 1.00 79.75 97 THR A N 1
ATOM 741 C CA . THR A 1 97 ? 9.370 -5.753 -0.104 1.00 79.75 97 THR A CA 1
ATOM 742 C C . THR A 1 97 ? 9.530 -6.520 -1.408 1.00 79.75 97 THR A C 1
ATOM 744 O O . THR A 1 97 ? 8.557 -6.756 -2.121 1.00 79.75 97 THR A O 1
ATOM 747 N N . GLU A 1 98 ? 10.767 -6.865 -1.771 1.00 74.94 98 GLU A N 1
ATOM 748 C CA . GLU A 1 98 ? 11.071 -7.741 -2.916 1.00 74.94 98 GLU A CA 1
ATOM 749 C C . GLU A 1 98 ? 10.377 -7.322 -4.232 1.00 74.94 98 GLU A C 1
ATOM 751 O O . GLU A 1 98 ? 10.075 -8.137 -5.093 1.00 74.94 98 GLU A O 1
ATOM 756 N N . SER A 1 99 ? 10.083 -6.032 -4.416 1.00 70.56 99 SER A N 1
ATOM 757 C CA . SER A 1 99 ? 9.329 -5.559 -5.584 1.00 70.56 99 SER A CA 1
ATOM 758 C C . SER A 1 99 ? 10.283 -5.333 -6.759 1.00 70.56 99 SER A C 1
ATOM 760 O O . SER A 1 99 ? 10.752 -4.219 -6.986 1.00 70.56 99 SER A O 1
ATOM 762 N N . VAL A 1 100 ? 10.611 -6.416 -7.473 1.00 64.19 100 VAL A N 1
ATOM 763 C CA . VAL A 1 100 ? 11.684 -6.493 -8.490 1.00 64.19 100 VAL A CA 1
ATOM 764 C C . VAL A 1 100 ? 11.460 -5.570 -9.705 1.00 64.19 100 VAL A C 1
ATOM 766 O O . VAL A 1 100 ? 12.414 -5.227 -10.403 1.00 64.19 100 VAL A O 1
ATOM 769 N N . HIS A 1 101 ? 10.224 -5.120 -9.957 1.00 70.94 101 HIS A N 1
ATOM 770 C CA . HIS A 1 101 ? 9.851 -4.439 -11.206 1.00 70.94 101 HIS A CA 1
ATOM 771 C C . HIS A 1 101 ? 9.146 -3.080 -11.027 1.00 70.94 101 HIS A C 1
ATOM 773 O O . HIS A 1 101 ? 8.261 -2.742 -11.808 1.00 70.94 101 HIS A O 1
ATOM 779 N N . ILE A 1 102 ? 9.529 -2.279 -10.025 1.00 73.50 102 ILE A N 1
ATOM 780 C CA . ILE A 1 102 ? 9.027 -0.895 -9.893 1.00 73.50 102 ILE A CA 1
ATOM 781 C C . ILE A 1 102 ? 9.438 -0.070 -11.124 1.00 73.50 102 ILE A C 1
ATOM 783 O O . ILE A 1 102 ? 10.627 0.053 -11.424 1.00 73.50 102 ILE A O 1
ATOM 787 N N . THR A 1 103 ? 8.457 0.522 -11.808 1.00 74.50 103 THR A N 1
ATOM 788 C CA . THR A 1 103 ? 8.676 1.387 -12.978 1.00 74.50 103 THR A CA 1
ATOM 789 C C . THR A 1 103 ? 8.694 2.872 -12.616 1.00 74.50 103 THR A C 1
ATOM 791 O O . THR A 1 103 ? 8.273 3.280 -11.532 1.00 74.50 103 THR A O 1
ATOM 794 N N . GLY A 1 104 ? 9.121 3.718 -13.557 1.00 73.75 104 GLY A N 1
ATOM 795 C CA . GLY A 1 104 ? 8.996 5.169 -13.428 1.00 73.75 104 GLY A CA 1
ATOM 796 C C . GLY A 1 104 ? 7.553 5.657 -13.239 1.00 73.75 104 GLY A C 1
ATOM 797 O O . GLY A 1 104 ? 7.300 6.565 -12.445 1.00 73.75 104 GLY A O 1
ATOM 798 N N . ASP A 1 105 ? 6.587 5.008 -13.894 1.00 76.44 105 ASP A N 1
ATOM 799 C CA . ASP A 1 105 ? 5.163 5.314 -13.729 1.00 76.44 105 ASP A CA 1
ATOM 800 C C . ASP A 1 105 ? 4.646 4.946 -12.330 1.00 76.44 105 ASP A C 1
ATOM 802 O O . ASP A 1 105 ? 3.842 5.687 -11.756 1.00 76.44 105 ASP A O 1
ATOM 806 N N . ASP A 1 106 ? 5.146 3.856 -11.739 1.00 78.50 106 ASP A N 1
ATOM 807 C CA . ASP A 1 106 ? 4.840 3.496 -10.350 1.00 78.50 106 ASP A CA 1
ATOM 808 C C . ASP A 1 106 ? 5.386 4.547 -9.370 1.00 78.50 106 ASP A C 1
ATOM 810 O O . ASP A 1 106 ? 4.684 4.949 -8.438 1.00 78.50 106 ASP A O 1
ATOM 814 N N . ILE A 1 107 ? 6.594 5.069 -9.614 1.00 77.06 107 ILE A N 1
ATOM 815 C CA . ILE A 1 107 ? 7.188 6.165 -8.827 1.00 77.06 107 ILE A CA 1
ATOM 816 C C . ILE A 1 107 ? 6.337 7.435 -8.931 1.00 77.06 107 ILE A C 1
ATOM 818 O O . ILE A 1 107 ? 6.018 8.059 -7.915 1.00 77.06 107 ILE A O 1
ATOM 822 N N . LEU A 1 108 ? 5.906 7.802 -10.139 1.00 79.06 108 LEU A N 1
ATOM 823 C CA . LEU A 1 108 ? 5.008 8.939 -10.350 1.00 79.06 108 LEU A CA 1
ATOM 824 C C . LEU A 1 108 ? 3.656 8.745 -9.652 1.00 79.06 108 LEU A C 1
ATOM 826 O O . LEU A 1 108 ? 3.091 9.708 -9.125 1.00 79.06 108 LEU A O 1
ATOM 830 N N . ALA A 1 109 ? 3.125 7.522 -9.629 1.00 82.06 109 ALA A N 1
ATOM 831 C CA . ALA A 1 109 ? 1.888 7.214 -8.923 1.00 82.06 109 ALA A CA 1
ATOM 832 C C . ALA A 1 109 ? 2.047 7.349 -7.400 1.00 82.06 109 ALA A C 1
ATOM 834 O O . ALA A 1 109 ? 1.184 7.959 -6.762 1.00 82.06 109 ALA A O 1
ATOM 835 N N . ILE A 1 110 ? 3.163 6.872 -6.831 1.00 81.81 110 ILE A N 1
ATOM 836 C CA . ILE A 1 110 ? 3.499 7.078 -5.414 1.00 81.81 110 ILE A CA 1
ATOM 837 C C . ILE A 1 110 ? 3.566 8.577 -5.103 1.00 81.81 110 ILE A C 1
ATOM 839 O O . ILE A 1 110 ? 2.909 9.035 -4.172 1.00 81.81 110 ILE A O 1
ATOM 843 N N . LEU A 1 111 ? 4.296 9.364 -5.898 1.00 81.62 111 LEU A N 1
ATOM 844 C CA . LEU A 1 111 ? 4.417 10.812 -5.694 1.00 81.62 111 LEU A CA 1
ATOM 845 C C . LEU A 1 111 ? 3.066 11.520 -5.703 1.00 81.62 111 LEU A C 1
ATOM 847 O O . LEU A 1 111 ? 2.765 12.298 -4.798 1.00 81.62 111 LEU A O 1
ATOM 851 N N . LYS A 1 112 ? 2.229 11.225 -6.704 1.00 83.81 112 LYS A N 1
ATOM 852 C CA . LYS A 1 112 ? 0.876 11.785 -6.799 1.00 83.81 112 LYS A CA 1
ATOM 853 C C . LYS A 1 112 ? 0.036 11.415 -5.582 1.00 83.81 112 LYS A C 1
ATOM 855 O O . LYS A 1 112 ? -0.687 12.269 -5.081 1.00 83.81 112 LYS A O 1
ATOM 860 N N . PHE A 1 113 ? 0.137 10.179 -5.095 1.00 85.62 113 PHE A N 1
ATOM 861 C CA . PHE A 1 113 ? -0.557 9.742 -3.885 1.00 85.62 113 PHE A CA 1
ATOM 862 C C . PHE A 1 113 ? -0.055 10.477 -2.634 1.00 85.62 113 PHE A C 1
ATOM 864 O O . PHE A 1 113 ? -0.859 10.970 -1.848 1.00 85.62 113 PHE A O 1
ATOM 871 N N . LEU A 1 114 ? 1.262 10.611 -2.455 1.00 82.62 114 LEU A N 1
ATOM 872 C CA . LEU A 1 114 ? 1.854 11.303 -1.304 1.00 82.62 114 LEU A CA 1
ATOM 873 C C . LEU A 1 114 ? 1.554 12.808 -1.294 1.00 82.62 114 LEU A C 1
ATOM 875 O O . LEU A 1 114 ? 1.408 13.387 -0.220 1.00 82.62 114 LEU A O 1
ATOM 879 N N . ALA A 1 115 ? 1.426 13.427 -2.470 1.00 83.88 115 ALA A N 1
ATOM 880 C CA . ALA A 1 115 ? 1.088 14.841 -2.624 1.00 83.88 115 ALA A CA 1
ATOM 881 C C . ALA A 1 115 ? -0.398 15.155 -2.361 1.00 83.88 115 ALA A C 1
ATOM 883 O O . ALA A 1 115 ? -0.774 16.324 -2.259 1.00 83.88 115 ALA A O 1
ATOM 884 N N . GLN A 1 116 ? -1.271 14.145 -2.267 1.00 84.94 116 GLN A N 1
ATOM 885 C CA . GLN A 1 116 ? -2.691 14.377 -2.009 1.00 84.94 116 GLN A CA 1
ATOM 886 C C . GLN A 1 116 ? -2.906 14.927 -0.586 1.00 84.94 116 GLN A C 1
ATOM 888 O O . GLN A 1 116 ? -2.436 14.317 0.372 1.00 84.94 116 GLN A O 1
ATOM 893 N N . PRO A 1 117 ? -3.712 15.994 -0.396 1.00 84.12 117 PRO A N 1
ATOM 894 C CA . PRO A 1 117 ? -3.960 16.580 0.931 1.00 84.12 117 PRO A CA 1
ATOM 895 C C . PRO A 1 117 ? -4.573 15.607 1.946 1.00 84.12 117 PRO A C 1
ATOM 897 O O . PRO A 1 117 ? -4.446 15.785 3.152 1.00 84.12 117 PRO A O 1
ATOM 900 N N . LYS A 1 118 ? -5.271 14.579 1.452 1.00 85.00 118 LYS A N 1
ATOM 901 C CA . LYS A 1 118 ? -5.894 13.529 2.265 1.00 85.00 118 LYS A CA 1
ATOM 902 C C . LYS A 1 118 ? -4.946 12.371 2.583 1.00 85.00 118 LYS A C 1
ATOM 904 O O . LYS A 1 118 ? -5.364 11.438 3.259 1.00 85.00 118 LYS A O 1
ATOM 909 N N . CYS A 1 119 ? -3.712 12.385 2.079 1.00 85.31 119 CYS A N 1
ATOM 910 C CA . CYS A 1 119 ? -2.744 11.328 2.330 1.00 85.31 119 CYS A CA 1
ATOM 911 C C . CYS A 1 119 ? -2.296 11.360 3.794 1.00 85.31 119 CYS A C 1
ATOM 913 O O . CYS A 1 119 ? -1.655 12.309 4.245 1.00 85.31 119 CYS A O 1
ATOM 915 N N . ARG A 1 120 ? -2.629 10.302 4.539 1.00 87.25 120 ARG A N 1
ATOM 916 C CA . ARG A 1 120 ? -2.269 10.151 5.957 1.00 87.25 120 ARG A CA 1
ATOM 917 C C . ARG A 1 120 ? -1.036 9.278 6.171 1.00 87.25 120 ARG A C 1
ATOM 919 O O . ARG A 1 120 ? -0.721 8.971 7.317 1.00 87.25 120 ARG A O 1
ATOM 926 N N . LEU A 1 121 ? -0.339 8.900 5.098 1.00 86.12 121 LEU A N 1
ATOM 927 C CA . LEU A 1 121 ? 0.803 8.000 5.175 1.00 86.12 121 LEU A CA 1
ATOM 928 C C . LEU A 1 121 ? 1.916 8.623 6.024 1.00 86.12 121 LEU A C 1
ATOM 930 O O . LEU A 1 121 ? 2.412 9.712 5.712 1.00 86.12 121 LEU A O 1
ATOM 934 N N . GLN A 1 122 ? 2.275 7.928 7.099 1.00 84.62 122 GLN A N 1
ATOM 935 C CA . GLN A 1 122 ? 3.327 8.300 8.046 1.00 84.62 122 GLN A CA 1
ATOM 936 C C . GLN A 1 122 ? 4.585 7.464 7.827 1.00 84.62 122 GLN A C 1
ATOM 938 O O . GLN A 1 122 ? 5.683 7.957 8.036 1.00 84.62 122 GLN A O 1
ATOM 943 N N . HIS A 1 123 ? 4.426 6.208 7.404 1.00 83.31 123 HIS A N 1
ATOM 944 C CA . HIS A 1 123 ? 5.526 5.299 7.134 1.00 83.31 123 HIS A CA 1
ATOM 945 C C . HIS A 1 123 ? 5.421 4.712 5.728 1.00 83.31 123 HIS A C 1
ATOM 947 O O . HIS A 1 123 ? 4.403 4.123 5.362 1.00 83.31 123 HIS A O 1
ATOM 953 N N . PHE A 1 124 ? 6.489 4.862 4.957 1.00 82.50 124 PHE A N 1
ATOM 954 C CA . PHE A 1 124 ? 6.663 4.253 3.651 1.00 82.50 124 PHE A CA 1
ATOM 955 C C . PHE A 1 124 ? 8.008 3.549 3.642 1.00 82.50 124 PHE A C 1
ATOM 957 O O . PHE A 1 124 ? 9.025 4.148 3.982 1.00 82.50 124 PHE A O 1
ATOM 964 N N . GLU A 1 125 ? 8.010 2.288 3.255 1.00 80.19 125 GLU A N 1
ATOM 965 C CA . GLU A 1 125 ? 9.234 1.533 3.077 1.00 80.19 125 GLU A CA 1
ATOM 966 C C . GLU A 1 125 ? 9.169 0.846 1.723 1.00 80.19 125 GLU A C 1
ATOM 968 O O . GLU A 1 125 ? 8.199 0.158 1.402 1.00 80.19 125 GLU A O 1
ATOM 973 N N . LEU A 1 126 ? 10.210 1.056 0.928 1.00 77.31 126 LEU A N 1
ATOM 974 C CA . LEU A 1 126 ? 10.406 0.375 -0.337 1.00 77.31 126 LEU A CA 1
ATOM 975 C C . LEU A 1 126 ? 11.748 -0.340 -0.271 1.00 77.31 126 L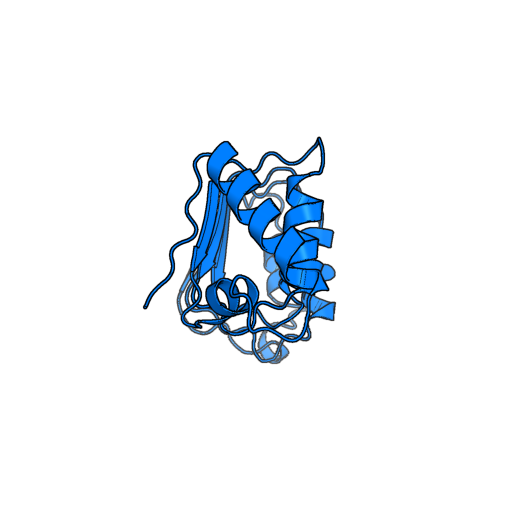EU A C 1
ATOM 977 O O . LEU A 1 126 ? 12.795 0.295 -0.153 1.00 77.31 126 LEU A O 1
ATOM 981 N N . SER A 1 127 ? 11.676 -1.662 -0.325 1.00 75.50 127 SER A N 1
ATOM 982 C CA . SER A 1 127 ? 12.796 -2.582 -0.404 1.00 75.50 127 SER A CA 1
ATOM 983 C C . SER A 1 127 ? 12.714 -3.287 -1.753 1.00 75.50 127 SER A C 1
ATOM 985 O O . SER A 1 127 ? 11.770 -4.029 -2.040 1.00 75.50 127 SER A O 1
ATOM 987 N N . THR A 1 128 ? 13.689 -3.013 -2.616 1.00 66.38 128 THR A N 1
ATOM 988 C CA . THR A 1 128 ? 13.822 -3.668 -3.923 1.00 66.38 128 THR A CA 1
ATOM 989 C C . THR A 1 128 ? 15.221 -4.269 -4.015 1.0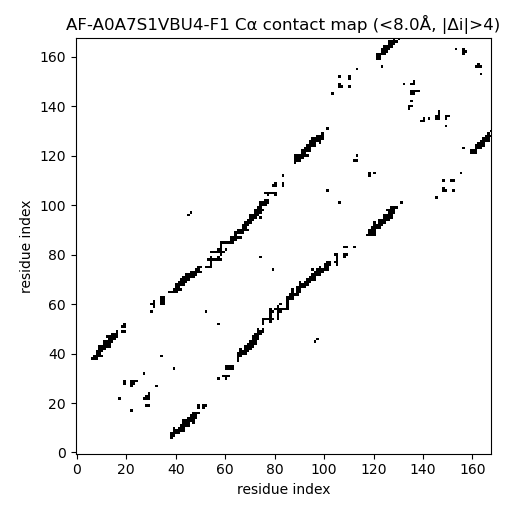0 66.38 128 THR A C 1
ATOM 991 O O . THR A 1 128 ? 16.178 -3.569 -3.676 1.00 66.38 128 THR A O 1
ATOM 994 N N . PRO A 1 129 ? 15.368 -5.512 -4.502 1.00 58.59 129 PRO A N 1
ATOM 995 C CA . PRO A 1 129 ? 16.674 -6.142 -4.707 1.00 58.59 129 PRO A CA 1
ATOM 996 C C . PRO A 1 129 ? 17.430 -5.563 -5.914 1.00 58.59 129 PRO A C 1
ATOM 998 O O . PRO A 1 129 ? 18.584 -5.899 -6.157 1.00 58.59 129 PRO A O 1
ATOM 1001 N N . THR A 1 130 ? 16.787 -4.714 -6.716 1.00 50.94 130 THR A N 1
ATOM 1002 C CA . THR A 1 130 ? 17.368 -4.169 -7.941 1.00 50.94 130 THR A CA 1
ATOM 1003 C C . THR A 1 130 ? 17.989 -2.794 -7.740 1.00 50.94 130 THR A C 1
ATOM 1005 O O . THR A 1 130 ? 17.393 -1.890 -7.157 1.00 50.94 130 THR A O 1
ATOM 1008 N N . LYS A 1 131 ? 19.130 -2.597 -8.410 1.00 49.84 131 LYS A N 1
ATOM 1009 C CA . LYS A 1 131 ? 19.793 -1.307 -8.660 1.00 49.84 131 LYS A CA 1
ATOM 1010 C C . LYS A 1 131 ? 18.894 -0.259 -9.335 1.00 49.84 131 LYS A C 1
ATOM 1012 O O . LYS A 1 131 ? 19.341 0.864 -9.488 1.00 49.84 131 LYS A O 1
ATOM 1017 N N . ASN A 1 132 ? 17.656 -0.585 -9.723 1.00 51.56 132 ASN A N 1
ATOM 1018 C CA . ASN A 1 132 ? 16.787 0.262 -10.537 1.00 51.56 132 ASN A CA 1
ATOM 1019 C C . ASN A 1 132 ? 16.504 1.628 -9.915 1.00 51.56 132 ASN A C 1
ATOM 1021 O O . ASN A 1 132 ? 16.671 2.604 -10.612 1.00 51.56 132 ASN A O 1
ATOM 1025 N N . ILE A 1 133 ? 16.176 1.784 -8.630 1.00 53.03 133 ILE A N 1
ATOM 1026 C CA . ILE A 1 133 ? 15.886 3.144 -8.116 1.00 53.03 133 ILE A CA 1
ATOM 1027 C C . ILE A 1 133 ? 17.149 4.017 -8.059 1.00 53.03 133 ILE A C 1
ATOM 1029 O O . ILE A 1 133 ? 17.096 5.197 -8.390 1.00 53.03 133 ILE A O 1
ATOM 1033 N N . ALA A 1 134 ? 18.296 3.436 -7.698 1.00 49.69 134 ALA A N 1
ATOM 1034 C CA . ALA A 1 134 ? 19.581 4.136 -7.707 1.00 49.69 134 ALA A CA 1
ATOM 1035 C C . ALA A 1 134 ? 20.108 4.385 -9.134 1.00 49.69 134 ALA A C 1
ATOM 1037 O O . ALA A 1 134 ? 20.733 5.410 -9.371 1.00 49.69 134 ALA A O 1
ATOM 1038 N N . ALA A 1 135 ? 19.825 3.489 -10.084 1.00 49.94 135 ALA A N 1
ATOM 1039 C CA . ALA A 1 135 ? 20.142 3.634 -11.504 1.00 49.94 135 ALA A CA 1
ATOM 1040 C C . ALA A 1 135 ? 19.223 4.660 -12.186 1.00 49.94 135 ALA A C 1
ATOM 1042 O O . ALA A 1 135 ? 19.708 5.495 -12.936 1.00 49.94 135 ALA A O 1
ATOM 1043 N N . LEU A 1 136 ? 17.933 4.678 -11.844 1.00 50.97 136 LEU A N 1
ATOM 1044 C CA . LEU A 1 136 ? 16.969 5.702 -12.243 1.00 50.97 136 LEU A CA 1
ATOM 1045 C C . LEU A 1 136 ? 17.303 7.082 -11.620 1.00 50.97 136 LEU A C 1
ATOM 1047 O O . LEU A 1 136 ? 16.926 8.116 -12.162 1.00 50.97 136 LEU A O 1
ATOM 1051 N N . ALA A 1 137 ? 17.995 7.111 -10.472 1.00 50.59 137 ALA A N 1
ATOM 1052 C CA . ALA A 1 137 ? 18.536 8.325 -9.849 1.00 50.59 137 ALA A CA 1
ATOM 1053 C C . ALA A 1 137 ? 19.929 8.721 -10.375 1.00 50.59 137 ALA A C 1
ATOM 1055 O O . ALA A 1 137 ? 20.388 9.833 -10.099 1.00 50.59 137 ALA A O 1
ATOM 1056 N N . SER A 1 138 ? 20.622 7.810 -11.066 1.00 50.94 138 SER A N 1
ATOM 1057 C CA . SER A 1 138 ? 21.950 8.047 -11.631 1.00 50.94 138 SER A CA 1
ATOM 1058 C C . SER A 1 138 ? 21.841 8.808 -12.954 1.00 50.94 138 SER A C 1
ATOM 1060 O O . SER A 1 138 ? 20.846 8.684 -13.660 1.00 50.94 138 SER A O 1
ATOM 1062 N N . GLU A 1 139 ? 22.856 9.610 -13.284 1.00 49.81 139 GLU A N 1
ATOM 1063 C CA . GLU A 1 139 ? 22.879 10.479 -14.477 1.00 49.81 139 GLU A CA 1
ATOM 1064 C C . GLU A 1 139 ? 22.883 9.723 -15.820 1.00 49.81 139 GLU A C 1
ATOM 1066 O O . GLU A 1 139 ? 22.780 10.363 -16.857 1.00 49.81 139 GLU A O 1
ATOM 1071 N N . ASP A 1 140 ? 22.992 8.391 -15.797 1.00 44.72 140 ASP A N 1
ATOM 1072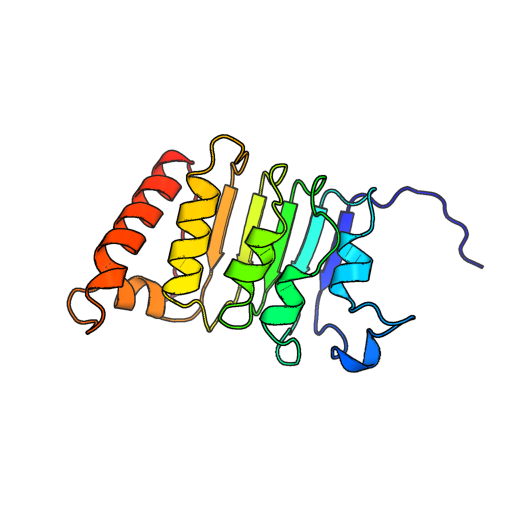 C CA . ASP A 1 140 ? 23.240 7.533 -16.966 1.00 44.72 140 ASP A CA 1
ATOM 1073 C C . ASP A 1 140 ? 21.990 6.773 -17.455 1.00 44.72 140 ASP A C 1
ATOM 1075 O O . ASP A 1 140 ? 22.086 5.837 -18.249 1.00 44.72 140 ASP A O 1
ATOM 1079 N N . HIS A 1 141 ? 20.800 7.121 -16.953 1.00 51.09 141 HIS A N 1
ATOM 1080 C CA . HIS A 1 141 ? 19.554 6.563 -17.473 1.00 51.09 141 HIS A CA 1
ATOM 1081 C C . HIS A 1 141 ? 18.998 7.448 -18.593 1.00 51.09 141 HIS A C 1
ATOM 1083 O O . HIS A 1 141 ? 18.764 8.630 -18.373 1.00 51.09 141 HIS A O 1
ATOM 1089 N N . ASP A 1 142 ? 18.718 6.861 -19.762 1.00 50.38 142 ASP A N 1
ATOM 1090 C CA . ASP A 1 142 ? 18.181 7.558 -20.949 1.00 50.38 142 ASP A CA 1
ATOM 1091 C C . ASP A 1 142 ? 16.796 8.214 -20.733 1.00 50.38 142 ASP A C 1
ATOM 1093 O O . ASP A 1 142 ? 16.304 8.937 -21.600 1.00 50.38 142 ASP A O 1
ATOM 1097 N N . ASP A 1 143 ? 16.140 7.970 -19.593 1.00 56.25 143 ASP A N 1
ATOM 1098 C CA . ASP A 1 143 ? 14.843 8.561 -19.260 1.00 56.25 143 ASP A CA 1
ATOM 1099 C C . ASP A 1 143 ? 14.996 9.743 -18.290 1.00 56.25 143 ASP A C 1
ATOM 1101 O O . ASP A 1 143 ? 14.702 9.655 -17.091 1.00 56.25 143 ASP A O 1
ATOM 1105 N N . ASP A 1 144 ? 15.416 10.888 -18.843 1.00 58.91 144 ASP A N 1
ATOM 1106 C CA . ASP A 1 144 ? 15.487 12.196 -18.167 1.00 58.91 144 ASP A CA 1
ATOM 1107 C C . ASP A 1 144 ? 14.205 12.536 -17.378 1.00 58.91 144 ASP A C 1
ATOM 1109 O O . ASP A 1 144 ? 14.232 13.305 -16.413 1.00 58.91 144 ASP A O 1
ATOM 1113 N N . ARG A 1 145 ? 13.059 11.939 -17.741 1.00 62.25 145 ARG A N 1
ATOM 1114 C CA . ARG A 1 145 ? 11.757 12.193 -17.110 1.00 62.25 145 ARG A CA 1
ATOM 1115 C C . ARG A 1 145 ? 11.667 11.662 -15.682 1.00 62.25 145 ARG A C 1
ATOM 1117 O O . ARG A 1 145 ? 10.758 12.077 -14.964 1.00 62.25 145 ARG A O 1
ATOM 1124 N N . LEU A 1 146 ? 12.550 10.750 -15.264 1.00 61.41 146 LEU A N 1
ATOM 1125 C CA . LEU A 1 146 ? 12.480 10.076 -13.958 1.00 61.41 146 LEU A CA 1
ATOM 1126 C C . LEU A 1 146 ? 13.441 10.647 -12.911 1.00 61.41 146 LEU A C 1
ATOM 1128 O O . LEU A 1 146 ? 13.210 10.466 -11.710 1.00 61.41 146 LEU A O 1
ATOM 1132 N N . ARG A 1 147 ? 14.436 11.430 -13.339 1.00 66.12 147 ARG A N 1
ATOM 1133 C CA . ARG A 1 147 ? 15.441 12.055 -12.467 1.00 66.12 147 ARG A CA 1
ATOM 1134 C C . ARG A 1 147 ? 14.816 12.995 -11.429 1.00 66.12 147 ARG A C 1
ATOM 1136 O O . ARG A 1 147 ? 15.082 12.879 -10.229 1.00 66.12 147 ARG A O 1
ATOM 1143 N N . ASP A 1 148 ? 13.932 13.885 -11.876 1.00 72.00 148 ASP A N 1
ATOM 1144 C CA . ASP A 1 148 ? 13.223 14.834 -11.009 1.00 72.00 148 ASP A CA 1
ATOM 1145 C C . ASP A 1 148 ? 12.196 14.154 -10.082 1.00 72.00 148 ASP A C 1
ATOM 1147 O O . ASP A 1 148 ? 12.216 14.426 -8.875 1.00 72.00 148 ASP A O 1
ATOM 1151 N N . PRO A 1 149 ? 11.339 13.230 -10.569 1.00 72.12 149 PRO A N 1
ATOM 1152 C CA . PRO A 1 149 ? 10.464 12.429 -9.718 1.00 72.12 149 PRO A CA 1
ATOM 1153 C C . PRO A 1 149 ? 11.196 11.693 -8.599 1.00 72.12 149 PRO A C 1
ATOM 1155 O O . PRO A 1 149 ? 10.763 11.741 -7.452 1.00 72.12 149 PRO A O 1
ATOM 1158 N N . ILE A 1 150 ? 12.324 11.047 -8.879 1.00 68.81 150 ILE A N 1
ATOM 1159 C CA . ILE A 1 150 ? 13.025 10.258 -7.858 1.00 68.81 150 ILE A CA 1
ATOM 1160 C C . ILE A 1 150 ? 13.651 11.148 -6.799 1.00 68.81 150 ILE A C 1
ATOM 1162 O O . ILE A 1 150 ? 13.559 10.861 -5.602 1.00 68.81 150 ILE A O 1
ATOM 1166 N N . ARG A 1 151 ? 14.230 12.276 -7.215 1.00 71.31 151 ARG A N 1
ATOM 1167 C CA . ARG A 1 151 ? 14.715 13.287 -6.279 1.00 71.31 151 ARG A CA 1
ATOM 1168 C C . ARG A 1 151 ? 13.577 13.833 -5.415 1.00 71.31 151 ARG A C 1
ATOM 1170 O O . ARG A 1 151 ? 13.741 13.966 -4.203 1.00 71.31 151 ARG A O 1
ATOM 1177 N N . SER A 1 152 ? 12.422 14.099 -6.023 1.00 76.19 152 SER A N 1
ATOM 1178 C CA . SER A 1 152 ? 11.210 14.523 -5.320 1.00 76.19 152 SER A CA 1
ATOM 1179 C C . SER A 1 152 ? 10.737 13.462 -4.323 1.00 76.19 152 SER A C 1
ATOM 1181 O O . SER A 1 152 ? 10.449 13.796 -3.177 1.00 76.19 152 SER A O 1
ATOM 1183 N N . LEU A 1 153 ? 10.754 12.181 -4.706 1.00 75.75 153 LEU A N 1
ATOM 1184 C CA . LEU A 1 153 ? 10.335 11.077 -3.845 1.00 75.75 153 LEU A CA 1
ATOM 1185 C C . LEU A 1 153 ? 11.247 10.986 -2.626 1.00 75.75 153 LEU A C 1
ATOM 1187 O O . LEU A 1 153 ? 10.755 10.999 -1.505 1.00 75.75 153 LEU A O 1
ATOM 1191 N N . ASN A 1 154 ? 12.565 10.993 -2.824 1.00 71.62 154 ASN A N 1
ATOM 1192 C CA . ASN A 1 154 ? 13.529 10.974 -1.724 1.00 71.62 154 ASN A CA 1
ATOM 1193 C C . ASN A 1 154 ? 13.329 12.145 -0.747 1.00 71.62 154 ASN A C 1
ATOM 1195 O O . ASN A 1 154 ? 13.395 11.945 0.465 1.00 71.62 154 ASN A O 1
ATOM 1199 N N . ASN A 1 155 ? 13.033 13.349 -1.248 1.00 73.19 155 ASN A N 1
ATOM 1200 C CA . ASN A 1 155 ? 12.735 14.503 -0.396 1.00 73.19 155 ASN A CA 1
ATOM 1201 C C . ASN A 1 155 ? 11.437 14.303 0.404 1.00 73.19 155 ASN A C 1
ATOM 1203 O O . ASN A 1 155 ? 11.440 14.465 1.621 1.00 73.19 155 ASN A O 1
ATOM 1207 N N . VAL A 1 156 ? 10.354 13.877 -0.255 1.00 72.44 156 VAL A N 1
ATOM 1208 C CA . VAL A 1 156 ? 9.062 13.607 0.400 1.00 72.44 156 VAL A CA 1
ATOM 1209 C C . VAL A 1 156 ? 9.197 12.521 1.473 1.00 72.44 156 VAL A C 1
ATOM 1211 O O . VAL A 1 156 ? 8.597 12.622 2.544 1.00 72.44 156 VAL A O 1
ATOM 1214 N N . LEU A 1 157 ? 9.991 11.483 1.209 1.00 71.19 157 LEU A N 1
ATOM 1215 C CA . LEU A 1 157 ? 10.241 10.408 2.166 1.00 71.19 157 LEU A CA 1
ATOM 1216 C C . LEU A 1 157 ? 11.065 10.882 3.367 1.00 71.19 157 LEU A C 1
ATOM 1218 O O . LEU A 1 157 ? 10.763 10.501 4.504 1.00 71.19 157 LEU A O 1
ATOM 1222 N N . ARG A 1 158 ? 12.048 11.758 3.138 1.00 70.00 158 ARG A N 1
ATOM 1223 C CA . ARG A 1 158 ? 12.837 12.387 4.201 1.00 70.00 158 ARG A CA 1
ATOM 1224 C C . ARG A 1 158 ? 11.960 13.231 5.126 1.00 70.00 158 ARG A C 1
ATOM 1226 O O . ARG A 1 158 ? 12.063 13.086 6.341 1.00 70.00 158 ARG A O 1
ATOM 1233 N N . ASP A 1 159 ? 11.059 14.036 4.566 1.00 69.19 159 ASP A N 1
ATOM 1234 C CA . ASP A 1 159 ? 10.141 14.886 5.337 1.00 69.19 159 ASP A CA 1
ATOM 1235 C C . ASP A 1 159 ? 9.158 14.068 6.190 1.00 69.19 159 ASP A C 1
ATOM 1237 O O . ASP A 1 159 ? 8.744 14.500 7.266 1.00 69.19 159 ASP A O 1
ATOM 1241 N N . LYS A 1 160 ? 8.807 12.857 5.743 1.00 66.62 160 LYS A N 1
ATOM 1242 C CA . LYS A 1 160 ? 7.933 11.932 6.482 1.00 66.62 160 LYS A CA 1
ATOM 1243 C C . LYS A 1 160 ? 8.672 11.055 7.504 1.00 66.62 160 LYS A C 1
ATOM 1245 O O . LYS A 1 160 ? 8.027 10.239 8.154 1.00 66.62 160 LYS A O 1
ATOM 1250 N N . ASN A 1 161 ? 9.988 11.224 7.685 1.00 61.88 161 ASN A N 1
ATOM 1251 C CA . ASN A 1 161 ? 10.834 10.361 8.524 1.00 61.88 161 ASN A CA 1
ATOM 1252 C C . ASN A 1 161 ? 10.746 8.874 8.121 1.00 61.88 161 ASN A C 1
ATOM 1254 O O . ASN A 1 161 ? 10.620 7.971 8.952 1.00 61.88 161 ASN A O 1
ATOM 1258 N N . THR A 1 162 ? 10.756 8.633 6.812 1.00 61.22 162 THR A N 1
ATOM 1259 C CA . THR A 1 162 ? 10.630 7.305 6.204 1.00 61.22 162 THR A CA 1
ATOM 1260 C C . THR A 1 162 ? 11.908 6.924 5.471 1.00 61.22 162 THR A C 1
ATOM 1262 O O . THR A 1 162 ? 12.658 7.797 5.037 1.00 61.22 162 THR A O 1
ATOM 1265 N N . SER A 1 163 ? 12.183 5.623 5.372 1.00 55.56 163 SER A N 1
ATOM 1266 C CA . SER A 1 163 ? 13.439 5.114 4.820 1.00 55.56 163 SER A CA 1
ATOM 1267 C C . SER A 1 163 ? 13.183 4.395 3.504 1.00 55.56 163 SER A C 1
ATOM 1269 O O . SER A 1 163 ? 12.348 3.495 3.435 1.00 55.56 163 SER A O 1
ATOM 1271 N N . LEU A 1 164 ? 13.943 4.758 2.472 1.00 59.47 164 LEU A N 1
ATOM 1272 C CA . LEU A 1 164 ? 14.150 3.870 1.338 1.00 59.47 164 LEU A CA 1
ATOM 1273 C C . LEU A 1 164 ? 15.330 2.966 1.692 1.00 59.47 164 LEU A C 1
ATOM 1275 O O . LEU A 1 164 ? 16.444 3.454 1.893 1.00 59.47 164 LEU A O 1
A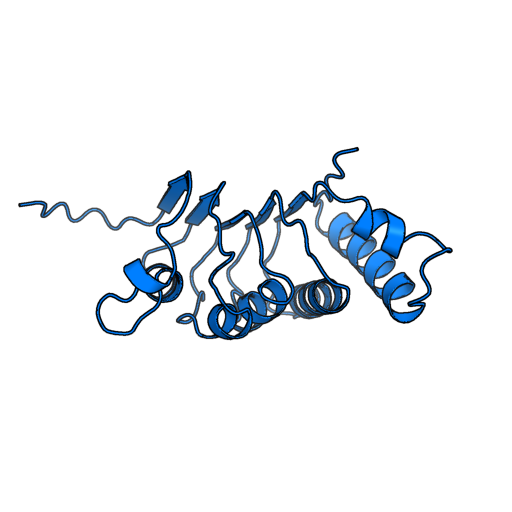TOM 1279 N N . THR A 1 165 ? 15.085 1.666 1.817 1.00 53.12 165 THR A N 1
ATOM 1280 C CA . THR A 1 165 ? 16.139 0.715 2.171 1.00 53.12 165 THR A CA 1
ATOM 1281 C C . THR A 1 165 ? 16.614 0.045 0.893 1.00 53.12 165 THR A C 1
ATOM 1283 O O . THR A 1 165 ? 15.921 -0.787 0.311 1.00 53.12 165 THR A O 1
ATOM 1286 N N . TYR A 1 166 ? 17.797 0.445 0.436 1.00 50.84 166 TYR A N 1
ATOM 1287 C CA . TYR A 1 166 ? 18.468 -0.176 -0.699 1.00 50.84 166 TYR A CA 1
ATOM 1288 C C . TYR A 1 166 ? 19.244 -1.390 -0.186 1.00 50.84 166 TYR A C 1
ATOM 1290 O O . TYR A 1 166 ? 20.148 -1.235 0.636 1.00 50.84 166 TYR A O 1
ATOM 1298 N N . PHE A 1 167 ? 18.908 -2.588 -0.656 1.00 37.09 167 PHE A N 1
ATOM 1299 C CA . PHE A 1 167 ? 19.774 -3.748 -0.467 1.00 37.09 167 PHE A CA 1
ATOM 1300 C C . PHE A 1 167 ? 20.770 -3.775 -1.636 1.00 37.09 167 PHE A C 1
ATOM 1302 O O . PHE A 1 167 ? 20.352 -3.763 -2.795 1.00 37.09 167 PHE A O 1
ATOM 1309 N N . GLN A 1 168 ? 22.070 -3.686 -1.323 1.00 35.09 168 GLN A N 1
ATOM 1310 C CA . GLN A 1 168 ? 23.172 -3.802 -2.291 1.00 35.09 168 GLN A CA 1
ATOM 1311 C C . GLN A 1 168 ? 23.426 -5.254 -2.682 1.00 35.09 168 GLN A C 1
ATOM 1313 O O . GLN A 1 168 ? 23.320 -6.123 -1.787 1.00 35.09 168 GLN A O 1
#